Protein AF-A0A8S2YF82-F1 (afdb_monomer_lite)

Foldseek 3Di:
DDDDDDDDDDDPDAQQPLPPVLLVLLVVLVVVCVVVVHDDDLQRSLVVSQVVSCVLVFPDGRPNSNCNRPDDPQFDWDFDVPPTDTDTHHDDPPDDDDDDGPPDGDDRSVDCVRVVVVVVVVVD

InterPro domains:
  IPR006203 GHMP kinase, ATP-binding, conserved site [PS00627] (12-23)
  IPR006204 GHMP kinase N-terminal domain [PF00288] (3-70)
  IPR014721 Small ribosomal subunit protein uS5 domain 2-type fold, subgroup [G3DSA:3.30.230.10] (1-104)
  IPR020568 Ribosomal protein uS5 domain 2-type superfamily [SSF54211] (2-93)

pLDDT: mean 94.72, std 4.45, range [74.88, 98.5]

Organism: NCBI:txid1234261

Radius of gyration: 16.17 Å; chains: 1; bounding box: 40×33×41 Å

Secondary structure (DSSP, 8-state):
-----------SPTTSSS-HHHHHHHHHHHHHHHHTT----HHHHHHHHHHHHGGGT----SHHHHHHHH--TT-EEEEETTTTEEEEEPPPTT--------S----TTT-SHHHHHHHHHHH-

Sequence (124 aa):
IGGINVLIDGTIPKSAGLSSSSALVVCAALTTAVANNITIGKNYLAELCAESEKYIGTQGGGMDQAASCLARTGSAMMISFNPLKAVQVTLPVGCAFVVTHSLTELNKAATAHFNTRVAECRLG

Structure (mmCIF, N/CA/C/O backbone):
data_AF-A0A8S2YF82-F1
#
_entry.id   AF-A0A8S2YF82-F1
#
loop_
_atom_site.group_PDB
_atom_site.id
_atom_site.type_symbol
_atom_site.label_atom_id
_atom_site.label_alt_id
_atom_site.label_comp_id
_atom_site.label_asym_id
_atom_site.label_entity_id
_atom_site.label_seq_id
_atom_site.pdbx_PDB_ins_code
_atom_site.Cartn_x
_atom_site.Cartn_y
_atom_site.Cartn_z
_atom_site.occupancy
_atom_site.B_iso_or_equiv
_atom_site.auth_seq_id
_atom_site.auth_comp_id
_atom_site.auth_asym_id
_atom_site.auth_atom_id
_atom_site.pdbx_PDB_model_num
ATOM 1 N N . ILE A 1 1 ? 7.867 2.641 23.168 1.00 82.06 1 ILE A N 1
ATOM 2 C CA . ILE A 1 1 ? 7.533 1.519 22.260 1.00 82.06 1 ILE A CA 1
ATOM 3 C C . ILE A 1 1 ? 8.223 0.283 22.817 1.00 82.06 1 ILE A C 1
ATOM 5 O O . ILE A 1 1 ? 9.413 0.369 23.097 1.00 82.06 1 ILE A O 1
ATOM 9 N N . GLY A 1 2 ? 7.482 -0.796 23.068 1.00 91.81 2 GLY A N 1
ATOM 10 C CA . GLY A 1 2 ? 8.027 -2.086 23.504 1.00 91.81 2 GLY A CA 1
ATOM 11 C C . GLY A 1 2 ? 8.345 -3.001 22.319 1.00 91.81 2 GLY A C 1
ATOM 12 O O . GLY A 1 2 ? 7.800 -2.819 21.230 1.00 91.81 2 GLY A O 1
ATOM 13 N N . GLY A 1 3 ? 9.233 -3.977 22.527 1.00 95.00 3 GLY A N 1
ATOM 14 C CA . GLY A 1 3 ? 9.506 -5.022 21.537 1.00 95.00 3 GLY A CA 1
ATOM 15 C C . GLY A 1 3 ? 8.312 -5.964 21.354 1.00 95.00 3 GLY A C 1
ATOM 16 O O . GLY A 1 3 ? 7.532 -6.167 22.284 1.00 95.00 3 GLY A O 1
ATOM 17 N N . ILE A 1 4 ? 8.178 -6.539 20.157 1.00 96.69 4 ILE A N 1
ATOM 18 C CA . ILE A 1 4 ? 7.098 -7.467 19.798 1.00 96.69 4 ILE A CA 1
ATOM 19 C C . ILE A 1 4 ? 7.657 -8.673 19.040 1.00 96.69 4 ILE A C 1
ATOM 21 O O . ILE A 1 4 ? 8.592 -8.532 18.255 1.00 96.69 4 ILE A O 1
ATOM 25 N N . ASN A 1 5 ? 7.050 -9.842 19.246 1.00 97.06 5 ASN A N 1
ATOM 26 C CA . ASN A 1 5 ? 7.285 -11.026 18.423 1.00 97.06 5 ASN A CA 1
ATOM 27 C C . ASN A 1 5 ? 6.157 -11.129 17.397 1.00 97.06 5 ASN A C 1
ATOM 29 O O . ASN A 1 5 ? 4.985 -11.107 17.774 1.00 97.06 5 ASN A O 1
ATOM 33 N N . VAL A 1 6 ? 6.504 -11.231 16.115 1.00 96.62 6 VAL A N 1
ATOM 34 C CA . VAL A 1 6 ? 5.530 -11.230 15.017 1.00 96.62 6 VAL A CA 1
ATOM 35 C C . VAL A 1 6 ? 5.801 -12.416 14.101 1.00 96.62 6 VAL A C 1
ATOM 37 O O . VAL A 1 6 ? 6.927 -12.612 13.650 1.00 96.62 6 VAL A O 1
ATOM 40 N N . LEU A 1 7 ? 4.752 -13.184 13.813 1.00 97.56 7 LEU A N 1
ATOM 41 C CA . LEU A 1 7 ? 4.723 -14.152 12.722 1.00 97.56 7 LEU A CA 1
ATOM 42 C C . LEU A 1 7 ? 4.004 -13.501 11.538 1.00 97.56 7 LEU A C 1
ATOM 44 O O . LEU A 1 7 ? 2.916 -12.956 11.710 1.00 97.56 7 LEU A O 1
ATOM 48 N N . ILE A 1 8 ? 4.614 -13.545 10.355 1.00 96.50 8 ILE A N 1
ATOM 49 C CA . ILE A 1 8 ? 4.082 -12.915 9.144 1.00 96.50 8 ILE A CA 1
ATOM 50 C C . ILE A 1 8 ? 3.750 -14.009 8.137 1.00 96.50 8 ILE A C 1
ATOM 52 O O . ILE A 1 8 ? 4.608 -14.825 7.809 1.00 96.50 8 ILE A O 1
ATOM 56 N N . ASP A 1 9 ? 2.527 -13.971 7.621 1.00 97.12 9 ASP A N 1
ATOM 57 C CA . ASP A 1 9 ? 2.074 -14.788 6.501 1.00 97.12 9 ASP A CA 1
ATOM 58 C C . ASP A 1 9 ? 1.333 -13.902 5.492 1.00 97.12 9 ASP A C 1
ATOM 60 O O . ASP A 1 9 ? 0.680 -12.925 5.870 1.00 97.12 9 ASP A O 1
ATOM 64 N N . GLY A 1 10 ? 1.473 -14.195 4.201 1.00 95.56 10 GLY A N 1
ATOM 65 C CA . GLY A 1 10 ? 0.917 -13.358 3.144 1.00 95.56 10 GLY A CA 1
ATOM 66 C C . GLY A 1 10 ? 0.719 -14.122 1.845 1.00 95.56 10 GLY A C 1
ATOM 67 O O . GLY A 1 10 ? 1.621 -14.799 1.361 1.00 95.56 10 GLY A O 1
ATOM 68 N N . THR A 1 11 ? -0.464 -13.962 1.256 1.00 96.19 11 THR A N 1
ATOM 69 C CA . THR A 1 11 ? -0.895 -14.684 0.050 1.00 96.19 11 THR A CA 1
ATOM 70 C C . THR A 1 11 ? -0.813 -13.849 -1.229 1.00 96.19 11 THR A C 1
ATOM 72 O O . THR A 1 11 ? -1.051 -14.370 -2.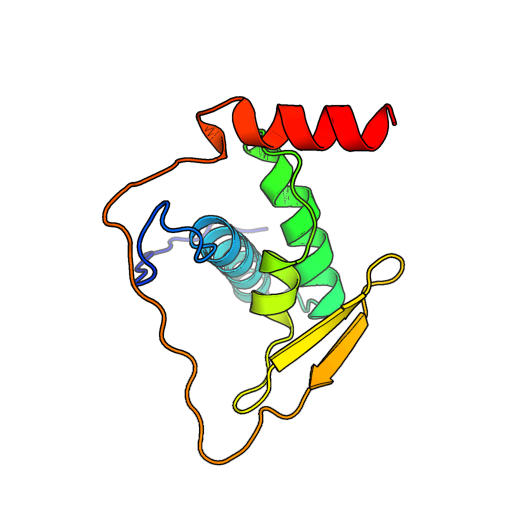316 1.00 96.19 11 THR A O 1
ATOM 75 N N . ILE A 1 12 ? -0.468 -12.559 -1.127 1.00 95.44 12 ILE A N 1
ATOM 76 C CA . ILE A 1 12 ? -0.302 -11.682 -2.293 1.00 95.44 12 ILE A CA 1
ATOM 77 C C . ILE A 1 12 ? 0.958 -12.120 -3.061 1.00 95.44 12 ILE A C 1
ATOM 79 O O . ILE A 1 12 ? 2.045 -12.114 -2.471 1.00 95.44 12 ILE A O 1
ATOM 83 N N . PRO A 1 13 ? 0.856 -12.453 -4.364 1.00 90.69 13 PRO A N 1
ATOM 84 C CA . PRO A 1 13 ? 2.012 -12.811 -5.177 1.00 90.69 13 PRO A CA 1
ATOM 85 C C . PRO A 1 13 ? 3.090 -11.723 -5.133 1.00 90.69 13 PRO A C 1
ATOM 87 O O . PRO A 1 13 ? 2.824 -10.537 -5.361 1.00 90.69 13 PRO A O 1
ATOM 90 N N . LYS A 1 14 ? 4.318 -12.131 -4.811 1.00 86.62 14 LYS A N 1
ATOM 91 C CA . LYS A 1 14 ? 5.453 -11.217 -4.658 1.00 86.62 14 LYS A CA 1
ATOM 92 C C . LYS A 1 14 ? 5.849 -10.653 -6.017 1.00 86.62 14 LYS A C 1
ATOM 94 O O . LYS A 1 14 ? 5.814 -11.358 -7.016 1.00 86.62 14 LYS A O 1
ATOM 99 N N . SER A 1 15 ? 6.234 -9.376 -6.049 1.00 84.81 15 SER A N 1
ATOM 100 C CA . SER A 1 15 ? 6.773 -8.727 -7.258 1.00 84.81 15 SER A CA 1
ATOM 101 C C . SER A 1 15 ? 5.847 -8.781 -8.489 1.00 84.81 15 SER A C 1
ATOM 103 O O . SER A 1 15 ? 6.310 -8.628 -9.617 1.00 84.81 15 SER A O 1
ATOM 105 N N . ALA A 1 16 ? 4.538 -8.942 -8.263 1.00 89.69 16 ALA A N 1
ATOM 106 C CA . ALA A 1 16 ? 3.516 -9.148 -9.292 1.00 89.69 16 ALA A CA 1
ATOM 107 C C . ALA A 1 16 ? 2.707 -7.888 -9.652 1.00 89.69 16 ALA A C 1
ATOM 109 O O . ALA A 1 16 ? 1.681 -7.965 -10.321 1.00 89.69 16 ALA A O 1
ATOM 110 N N . GLY A 1 17 ? 3.099 -6.721 -9.132 1.00 89.50 17 GLY A N 1
ATOM 111 C CA . GLY A 1 17 ? 2.336 -5.480 -9.315 1.00 89.50 17 GLY A CA 1
ATOM 112 C C . GLY A 1 17 ? 1.072 -5.355 -8.451 1.00 89.50 17 GLY A C 1
ATOM 113 O O . GLY A 1 17 ? 0.337 -4.394 -8.622 1.00 89.50 17 GLY A O 1
ATOM 114 N N . LEU A 1 18 ? 0.850 -6.269 -7.497 1.00 93.69 18 LEU A N 1
ATOM 115 C CA . LEU A 1 18 ? -0.290 -6.264 -6.560 1.00 93.69 18 LEU A CA 1
ATOM 116 C C . LEU A 1 18 ? 0.058 -5.704 -5.170 1.00 93.69 18 LEU A C 1
ATOM 118 O O . LEU A 1 18 ? -0.625 -5.980 -4.188 1.00 93.69 18 LEU A O 1
ATOM 122 N N . SER A 1 19 ? 1.151 -4.942 -5.084 1.00 94.25 19 SER A N 1
ATOM 123 C CA . SER A 1 19 ? 1.506 -4.156 -3.894 1.00 94.25 19 SER A CA 1
ATOM 124 C C . SER A 1 19 ? 1.706 -4.965 -2.605 1.00 94.25 19 SER A C 1
ATOM 126 O O . SER A 1 19 ? 1.409 -4.498 -1.506 1.00 94.25 19 SER A O 1
ATOM 128 N N . SER A 1 20 ? 2.283 -6.169 -2.717 1.00 94.31 20 SER A N 1
ATOM 129 C CA . SER A 1 20 ? 2.644 -6.997 -1.556 1.00 94.31 20 SER A CA 1
ATOM 130 C C . SER A 1 20 ? 3.601 -6.285 -0.584 1.00 94.31 20 SER A C 1
ATOM 132 O O . SER A 1 20 ? 3.548 -6.542 0.616 1.00 94.31 20 SER A O 1
ATOM 134 N N . SER A 1 21 ? 4.467 -5.388 -1.080 1.00 94.38 21 SER A N 1
ATOM 135 C CA . SER A 1 21 ? 5.370 -4.578 -0.247 1.00 94.38 21 SER A CA 1
ATOM 136 C C . SER A 1 21 ? 4.597 -3.586 0.618 1.00 94.38 21 SER A C 1
ATOM 138 O O . SER A 1 21 ? 4.748 -3.588 1.836 1.00 94.38 21 SER A O 1
ATOM 140 N N . SER A 1 22 ? 3.701 -2.809 0.013 1.00 97.44 22 SER A N 1
ATOM 141 C CA . SER A 1 22 ? 2.887 -1.823 0.720 1.00 97.44 22 SER A CA 1
ATOM 142 C C . SER A 1 22 ? 1.931 -2.474 1.714 1.00 97.44 22 SER A C 1
ATOM 144 O O . SER A 1 22 ? 1.757 -1.956 2.815 1.00 97.44 22 SER A O 1
ATOM 146 N N . ALA A 1 23 ? 1.370 -3.642 1.377 1.00 97.75 23 ALA A N 1
ATOM 147 C CA . ALA A 1 23 ? 0.562 -4.429 2.307 1.00 97.75 23 ALA A CA 1
ATOM 148 C C . ALA A 1 23 ? 1.365 -4.827 3.559 1.00 97.75 23 ALA A C 1
ATOM 150 O O . ALA A 1 23 ? 0.872 -4.687 4.679 1.00 97.75 23 ALA A O 1
ATOM 151 N N . LEU A 1 24 ? 2.621 -5.259 3.385 1.00 97.31 24 LEU A N 1
ATOM 152 C CA . LEU A 1 24 ? 3.518 -5.574 4.496 1.00 97.31 24 LEU A CA 1
ATOM 153 C C . LEU A 1 24 ? 3.854 -4.329 5.332 1.00 97.31 24 LEU A C 1
ATOM 155 O O . LEU A 1 24 ? 3.806 -4.404 6.557 1.00 97.31 24 LEU A O 1
ATOM 159 N N . VAL A 1 25 ? 4.149 -3.188 4.700 1.00 98.12 25 VAL A N 1
ATOM 160 C CA . VAL A 1 25 ? 4.444 -1.924 5.405 1.00 98.12 25 VAL A CA 1
ATOM 161 C C . VAL A 1 25 ? 3.251 -1.475 6.251 1.00 98.12 25 VAL A C 1
ATOM 163 O O . VAL A 1 25 ? 3.410 -1.191 7.439 1.00 98.12 25 VAL A O 1
ATOM 166 N N . VAL A 1 26 ? 2.048 -1.464 5.671 1.00 98.38 26 VAL A N 1
ATOM 167 C CA . VAL A 1 26 ? 0.812 -1.087 6.375 1.00 98.38 26 VAL A CA 1
ATOM 168 C C . VAL A 1 26 ? 0.512 -2.059 7.515 1.00 98.38 26 VAL A C 1
ATOM 170 O O . VAL A 1 26 ? 0.190 -1.623 8.622 1.00 98.38 26 VAL A O 1
ATOM 173 N N . CYS A 1 27 ? 0.658 -3.365 7.279 1.00 98.00 27 CYS A N 1
ATOM 174 C CA . CYS A 1 27 ? 0.471 -4.388 8.305 1.00 98.00 27 CYS A CA 1
ATOM 175 C C . CYS A 1 27 ? 1.462 -4.214 9.464 1.00 98.00 27 CYS A C 1
ATOM 177 O O . CYS A 1 27 ? 1.050 -4.240 10.624 1.00 98.00 27 CYS A O 1
ATOM 179 N N . ALA A 1 28 ? 2.742 -3.973 9.170 1.00 97.69 28 ALA A N 1
ATOM 180 C CA . ALA A 1 28 ? 3.770 -3.740 10.178 1.00 97.69 28 ALA A CA 1
ATOM 181 C C . ALA A 1 28 ? 3.458 -2.493 11.017 1.00 97.69 28 ALA A C 1
ATOM 183 O O . ALA A 1 28 ? 3.414 -2.579 12.243 1.00 97.69 28 ALA A O 1
ATOM 184 N N . ALA A 1 29 ? 3.154 -1.361 10.374 1.00 97.81 29 ALA A N 1
ATOM 185 C CA . ALA A 1 29 ? 2.825 -0.115 11.064 1.00 97.81 29 ALA A CA 1
ATOM 186 C C . ALA A 1 29 ? 1.576 -0.249 11.950 1.00 97.81 29 ALA A C 1
ATOM 188 O O . ALA A 1 29 ? 1.588 0.167 13.112 1.00 97.81 29 ALA A O 1
ATOM 189 N N . LEU A 1 30 ? 0.512 -0.876 11.434 1.00 98.00 30 LEU A N 1
ATOM 190 C CA . LEU A 1 30 ? -0.712 -1.116 12.197 1.00 98.00 30 LEU A CA 1
ATOM 191 C C . LEU A 1 30 ? -0.465 -2.068 13.374 1.00 98.00 30 LEU A C 1
ATOM 193 O O . LEU A 1 30 ? -0.921 -1.794 14.481 1.00 98.00 30 LEU A O 1
ATOM 197 N N . THR A 1 31 ? 0.293 -3.145 13.163 1.00 97.62 31 THR A N 1
ATOM 198 C CA . THR A 1 31 ? 0.652 -4.106 14.219 1.00 97.62 31 THR A CA 1
ATOM 199 C C . THR A 1 31 ? 1.453 -3.427 15.325 1.00 97.62 31 THR A C 1
ATOM 201 O O . THR A 1 31 ? 1.140 -3.597 16.503 1.00 97.62 31 THR A O 1
ATOM 204 N N . THR A 1 32 ? 2.443 -2.604 14.970 1.00 97.06 32 THR A N 1
ATOM 205 C CA . THR A 1 32 ? 3.215 -1.820 15.941 1.00 97.06 32 THR A CA 1
ATOM 206 C C . THR A 1 32 ? 2.323 -0.859 16.722 1.00 97.06 32 THR A C 1
ATOM 208 O O . THR A 1 32 ? 2.460 -0.780 17.943 1.00 97.06 32 THR A O 1
ATOM 211 N N . ALA A 1 33 ? 1.400 -0.158 16.057 1.00 97.12 33 ALA A N 1
ATOM 212 C CA . ALA A 1 33 ? 0.471 0.751 16.724 1.00 97.12 33 ALA A CA 1
ATOM 213 C C . ALA A 1 33 ? -0.433 0.004 17.717 1.00 97.12 33 ALA A C 1
ATOM 215 O O . ALA A 1 33 ? -0.493 0.377 18.889 1.00 97.12 33 ALA A O 1
ATOM 216 N N . VAL A 1 34 ? -1.060 -1.093 17.284 1.00 96.81 34 VAL A N 1
ATOM 217 C CA . VAL A 1 34 ? -1.953 -1.915 18.117 1.00 96.81 34 VAL A CA 1
ATOM 218 C C . VAL A 1 34 ? -1.211 -2.505 19.314 1.00 96.81 34 VAL A C 1
ATOM 220 O O . VAL A 1 34 ? -1.665 -2.353 20.445 1.00 96.81 34 VAL A O 1
ATOM 223 N N . ALA A 1 35 ? -0.037 -3.104 19.104 1.00 97.25 35 ALA A N 1
ATOM 224 C CA . ALA A 1 35 ? 0.742 -3.710 20.184 1.00 97.25 35 ALA A CA 1
ATOM 225 C C . ALA A 1 35 ? 1.246 -2.694 21.226 1.00 97.25 35 ALA A C 1
ATOM 227 O O . ALA A 1 35 ? 1.574 -3.068 22.349 1.00 97.25 35 ALA A O 1
ATOM 228 N N . ASN A 1 36 ? 1.299 -1.409 20.865 1.00 96.81 36 ASN A N 1
ATOM 229 C CA . AS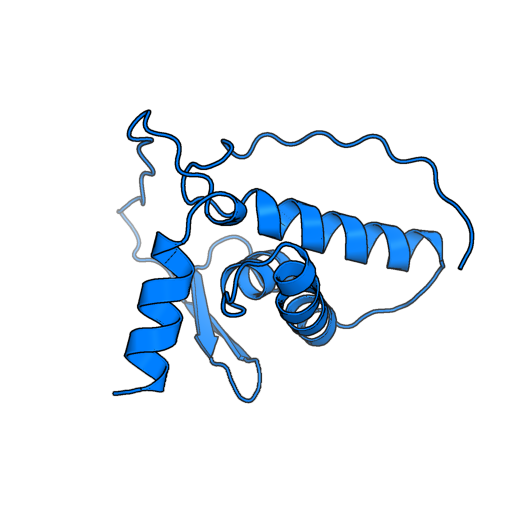N A 1 36 ? 1.691 -0.318 21.755 1.00 96.81 36 ASN A CA 1
ATOM 230 C C . ASN A 1 36 ? 0.501 0.542 22.221 1.00 96.81 36 ASN A C 1
ATOM 232 O O . ASN A 1 36 ? 0.726 1.604 22.797 1.00 96.81 36 ASN A O 1
ATOM 236 N N . ASN A 1 37 ? -0.745 0.101 22.002 1.00 96.56 37 ASN A N 1
ATOM 237 C CA . ASN A 1 37 ? -1.974 0.824 22.363 1.00 96.56 37 ASN A CA 1
ATOM 238 C C . ASN A 1 37 ? -2.064 2.247 21.772 1.00 96.56 37 ASN A C 1
ATOM 240 O O . ASN A 1 37 ? -2.608 3.163 22.388 1.00 96.56 37 ASN A O 1
ATOM 244 N N . ILE A 1 38 ? -1.527 2.446 20.568 1.00 97.38 38 ILE A N 1
ATOM 245 C CA . ILE A 1 38 ? -1.563 3.724 19.854 1.00 97.38 38 ILE A CA 1
ATOM 246 C C . ILE A 1 38 ? -2.787 3.742 18.940 1.00 97.38 38 ILE A C 1
ATOM 248 O O . ILE A 1 38 ? -2.924 2.913 18.041 1.00 97.38 38 ILE A O 1
ATOM 252 N N . THR A 1 39 ? -3.664 4.728 19.134 1.00 96.62 39 THR A N 1
ATOM 253 C CA . THR A 1 39 ? -4.776 4.977 18.208 1.00 96.62 39 THR A CA 1
ATOM 254 C C . THR A 1 39 ? -4.274 5.785 17.019 1.00 96.62 39 THR A C 1
ATOM 256 O O . THR A 1 39 ? -3.743 6.880 17.192 1.00 96.62 39 THR A O 1
ATOM 259 N N . ILE A 1 40 ? -4.461 5.258 15.809 1.00 96.69 40 ILE A N 1
ATOM 260 C CA . ILE A 1 40 ? -4.017 5.897 14.570 1.00 96.69 40 ILE A CA 1
ATOM 261 C C . ILE A 1 40 ? -5.176 6.025 13.577 1.00 96.69 40 ILE A C 1
ATOM 263 O O . ILE A 1 40 ? -5.914 5.074 13.322 1.00 96.69 40 ILE A O 1
ATOM 267 N N . GLY A 1 41 ? -5.359 7.223 13.019 1.00 97.69 41 GLY A N 1
ATOM 268 C CA . GLY A 1 41 ? -6.364 7.464 11.984 1.00 97.69 41 GLY A CA 1
ATOM 269 C C . GLY A 1 41 ? -5.961 6.820 10.657 1.00 97.69 41 GLY A C 1
ATOM 270 O O . GLY A 1 41 ? -4.792 6.859 10.285 1.00 97.69 41 GLY A O 1
ATOM 271 N N . LYS A 1 42 ? -6.922 6.268 9.905 1.00 97.62 42 LYS A N 1
ATOM 272 C CA . LYS A 1 42 ? -6.640 5.538 8.653 1.00 97.62 42 LYS A CA 1
ATOM 273 C C . LYS A 1 42 ? -5.928 6.382 7.588 1.00 97.62 42 LYS A C 1
ATOM 275 O O . LYS A 1 42 ? -5.021 5.877 6.936 1.00 97.62 42 LYS A O 1
ATOM 280 N N . ASN A 1 43 ? -6.314 7.653 7.428 1.00 97.25 43 ASN A N 1
ATOM 281 C CA . ASN A 1 43 ? -5.650 8.559 6.482 1.00 97.25 43 ASN A CA 1
ATOM 282 C C . ASN A 1 43 ? -4.192 8.791 6.883 1.00 97.25 43 ASN A C 1
ATOM 284 O O . ASN A 1 43 ? -3.298 8.624 6.063 1.00 97.25 43 ASN A O 1
ATOM 288 N N . TYR A 1 44 ? -3.961 9.091 8.162 1.00 97.88 44 TYR A N 1
ATOM 289 C CA . TYR A 1 44 ? -2.612 9.302 8.672 1.00 97.88 44 TYR A CA 1
ATOM 290 C C . TYR A 1 44 ? -1.763 8.027 8.587 1.00 97.88 44 TYR A C 1
ATOM 292 O O . TYR A 1 44 ? -0.601 8.097 8.212 1.00 97.88 44 TYR A O 1
ATOM 300 N N . LEU A 1 45 ? -2.337 6.847 8.854 1.00 98.44 45 LEU A N 1
ATOM 301 C CA . LEU A 1 45 ? -1.650 5.567 8.663 1.00 98.44 45 LEU A CA 1
ATOM 302 C C . LEU A 1 45 ? -1.223 5.370 7.200 1.00 98.44 45 LEU A C 1
ATOM 304 O O . LEU A 1 45 ? -0.094 4.957 6.953 1.00 98.44 45 LEU A O 1
ATOM 308 N N . ALA A 1 46 ? -2.094 5.682 6.235 1.00 98.31 46 ALA A N 1
ATOM 309 C CA . ALA A 1 46 ? -1.763 5.596 4.813 1.00 98.31 46 ALA A CA 1
ATOM 310 C C . ALA A 1 46 ? -0.624 6.550 4.420 1.00 98.31 46 ALA A C 1
ATOM 312 O O . ALA A 1 46 ? 0.318 6.125 3.756 1.00 98.31 46 ALA A O 1
ATOM 313 N N . GLU A 1 47 ? -0.683 7.811 4.856 1.00 98.06 47 GLU A N 1
ATOM 314 C CA . GLU A 1 47 ? 0.361 8.812 4.594 1.00 98.06 47 GLU A CA 1
ATOM 315 C C . GLU A 1 47 ? 1.693 8.422 5.251 1.00 98.06 47 GLU A C 1
ATOM 317 O O . GLU A 1 47 ? 2.734 8.435 4.595 1.00 98.06 47 GLU A O 1
ATOM 322 N N . LEU A 1 48 ? 1.654 7.984 6.514 1.00 97.94 48 LEU A N 1
ATOM 323 C CA . LEU A 1 48 ? 2.819 7.498 7.253 1.00 97.94 48 LEU A CA 1
ATOM 324 C C . LEU A 1 48 ? 3.481 6.316 6.542 1.00 97.94 48 LEU A C 1
ATOM 326 O O . LEU A 1 48 ? 4.702 6.286 6.403 1.00 97.94 48 LEU A O 1
ATOM 330 N N . CYS A 1 49 ? 2.692 5.342 6.087 1.00 98.31 49 CYS A N 1
ATOM 331 C CA . CYS A 1 49 ? 3.214 4.177 5.379 1.00 98.31 49 CYS A CA 1
ATOM 332 C C . CYS A 1 49 ? 3.775 4.551 4.005 1.00 98.31 49 CYS A C 1
ATOM 334 O O . CYS A 1 49 ? 4.814 4.020 3.623 1.00 98.31 49 CYS A O 1
ATOM 336 N N . ALA A 1 50 ? 3.132 5.474 3.283 1.00 97.75 50 ALA A N 1
ATOM 337 C CA . ALA A 1 50 ? 3.621 5.950 1.991 1.00 97.75 50 ALA A CA 1
ATOM 338 C C . ALA A 1 50 ? 4.979 6.651 2.112 1.00 97.75 50 ALA A C 1
ATOM 340 O O . ALA A 1 50 ? 5.844 6.474 1.256 1.00 97.75 50 ALA A O 1
ATOM 341 N N . GLU A 1 51 ? 5.190 7.414 3.186 1.00 97.38 51 GLU A N 1
ATOM 342 C CA . GLU A 1 51 ? 6.494 8.013 3.464 1.00 97.38 51 GLU A CA 1
ATOM 343 C C . GLU A 1 51 ? 7.508 6.962 3.929 1.00 97.38 51 GLU A C 1
ATOM 345 O O . GLU A 1 51 ? 8.627 6.914 3.425 1.00 97.38 51 GLU A O 1
ATOM 350 N N . SER A 1 52 ? 7.101 6.064 4.830 1.00 97.06 52 SER A N 1
ATOM 351 C CA . SER A 1 52 ? 7.987 5.041 5.399 1.00 97.06 52 SER A CA 1
ATOM 352 C C . SER A 1 52 ? 8.470 4.025 4.364 1.00 97.06 52 SER A C 1
ATOM 354 O O . SER A 1 52 ? 9.609 3.571 4.427 1.00 97.06 52 SER A O 1
ATOM 356 N N . GLU A 1 53 ? 7.644 3.662 3.381 1.00 96.69 53 GLU A N 1
ATOM 357 C CA . GLU A 1 53 ? 8.048 2.713 2.339 1.00 96.69 53 GLU A CA 1
ATOM 358 C C . GLU A 1 53 ? 9.203 3.259 1.487 1.00 96.69 53 GLU A C 1
ATOM 360 O O . GLU A 1 53 ? 10.012 2.483 0.985 1.00 96.69 53 GLU A O 1
ATOM 365 N N . LYS A 1 54 ? 9.384 4.584 1.406 1.00 95.12 54 LYS A N 1
ATOM 366 C CA . LYS A 1 54 ? 10.526 5.184 0.698 1.00 95.12 54 LYS A CA 1
ATOM 367 C C . LYS A 1 54 ? 11.874 4.844 1.328 1.00 95.12 54 LYS A C 1
ATOM 369 O O . LYS A 1 54 ? 12.884 4.899 0.625 1.00 95.12 54 LYS A O 1
ATOM 374 N N . TYR A 1 55 ? 11.912 4.430 2.598 1.00 95.19 55 TYR A N 1
ATOM 375 C CA . TYR A 1 55 ? 13.147 3.993 3.257 1.00 95.19 55 TYR A CA 1
ATOM 376 C C . TYR A 1 55 ? 13.775 2.750 2.610 1.00 95.19 55 TYR A C 1
ATOM 378 O O . TYR A 1 55 ? 14.973 2.537 2.774 1.00 95.19 55 TYR A O 1
ATOM 386 N N . ILE A 1 56 ? 13.023 1.966 1.823 1.00 92.69 56 ILE A N 1
ATOM 387 C CA . ILE A 1 56 ? 13.584 0.848 1.043 1.00 92.69 56 ILE A CA 1
ATOM 388 C C . ILE A 1 56 ? 14.262 1.302 -0.266 1.00 92.69 56 ILE A C 1
ATOM 390 O O . ILE A 1 56 ? 14.820 0.484 -0.991 1.00 92.69 56 ILE A O 1
ATOM 394 N N . GLY A 1 57 ? 14.209 2.600 -0.591 1.00 90.06 57 GLY A N 1
ATOM 395 C CA . GLY A 1 57 ? 14.847 3.203 -1.766 1.00 90.06 57 GLY A CA 1
ATOM 396 C C . GLY A 1 57 ? 13.902 3.508 -2.934 1.00 90.06 57 GLY A C 1
ATOM 397 O O . GLY A 1 57 ? 14.296 4.201 -3.874 1.00 90.06 57 GLY A O 1
ATOM 398 N N . THR A 1 58 ? 12.645 3.060 -2.895 1.00 91.56 58 THR A N 1
ATOM 399 C CA . THR A 1 58 ? 11.648 3.376 -3.933 1.00 91.56 58 THR A CA 1
ATOM 400 C C . THR A 1 58 ? 11.020 4.749 -3.714 1.00 91.56 58 THR A C 1
ATOM 402 O O . THR A 1 58 ? 10.474 5.018 -2.651 1.00 91.56 58 THR A O 1
ATOM 405 N N . GLN A 1 59 ? 10.998 5.604 -4.733 1.00 92.56 59 GLN A N 1
ATOM 406 C CA . GLN A 1 59 ? 10.404 6.948 -4.671 1.00 92.56 59 GLN A CA 1
ATOM 407 C C . GLN A 1 59 ? 8.920 6.945 -5.076 1.00 92.56 59 GLN A C 1
ATOM 409 O O . GLN A 1 59 ? 8.482 7.752 -5.895 1.00 92.56 59 GLN A O 1
ATOM 414 N N . GLY A 1 60 ? 8.163 5.981 -4.546 1.00 91.75 60 GLY A N 1
ATOM 415 C CA . GLY A 1 60 ? 6.750 5.764 -4.866 1.00 91.75 60 GLY A CA 1
ATOM 416 C C . GLY A 1 60 ? 5.810 6.864 -4.371 1.00 91.75 60 GLY A C 1
ATOM 417 O O . GLY A 1 60 ? 6.175 7.709 -3.553 1.00 91.75 60 GLY A O 1
ATOM 418 N N . GLY A 1 61 ? 4.581 6.836 -4.896 1.00 95.75 61 GLY A N 1
ATOM 419 C CA . GLY A 1 61 ? 3.455 7.618 -4.379 1.00 95.75 61 GLY A CA 1
ATOM 420 C C . GLY A 1 61 ? 2.740 6.915 -3.217 1.00 95.75 61 GLY A C 1
ATOM 421 O O . GLY A 1 61 ? 3.268 5.969 -2.641 1.00 95.75 61 GLY A O 1
ATOM 422 N N . GLY A 1 62 ? 1.520 7.367 -2.904 1.00 97.31 62 GLY A N 1
ATOM 423 C CA . GLY A 1 62 ? 0.727 6.869 -1.767 1.00 97.31 62 GLY A CA 1
ATOM 424 C C . GLY A 1 62 ? -0.476 5.982 -2.114 1.00 97.31 62 GLY A C 1
ATOM 425 O O . GLY A 1 62 ? -1.320 5.748 -1.252 1.00 97.31 62 GLY A O 1
ATOM 426 N N . MET A 1 63 ? -0.630 5.561 -3.376 1.00 98.06 63 MET A N 1
ATOM 427 C CA . MET A 1 63 ? -1.823 4.835 -3.847 1.00 98.06 63 MET A CA 1
ATOM 428 C C . MET A 1 63 ? -2.005 3.499 -3.128 1.00 98.06 63 MET A C 1
ATOM 430 O O . MET A 1 63 ? -3.089 3.219 -2.626 1.00 98.06 63 MET A O 1
ATOM 434 N N . ASP A 1 64 ? -0.947 2.699 -3.063 1.00 98.00 64 ASP A N 1
ATOM 435 C CA . ASP A 1 64 ? -0.990 1.321 -2.581 1.00 98.00 64 ASP A CA 1
ATOM 436 C C . ASP A 1 64 ? -1.333 1.267 -1.082 1.00 98.00 64 ASP A C 1
ATOM 438 O O . ASP A 1 64 ? -2.182 0.490 -0.639 1.00 98.00 64 ASP A O 1
ATOM 442 N N . GLN A 1 65 ? -0.732 2.162 -0.298 1.00 98.50 65 GLN A N 1
ATOM 443 C CA . GLN A 1 65 ? -0.953 2.289 1.141 1.00 98.50 65 GLN A CA 1
ATOM 444 C C . GLN A 1 65 ? -2.338 2.879 1.430 1.00 98.50 65 GLN A C 1
ATOM 446 O O . GLN A 1 65 ? -3.049 2.392 2.311 1.00 98.50 65 GLN A O 1
ATOM 451 N N . ALA A 1 66 ? -2.770 3.883 0.657 1.00 98.44 66 ALA A N 1
ATOM 452 C CA . ALA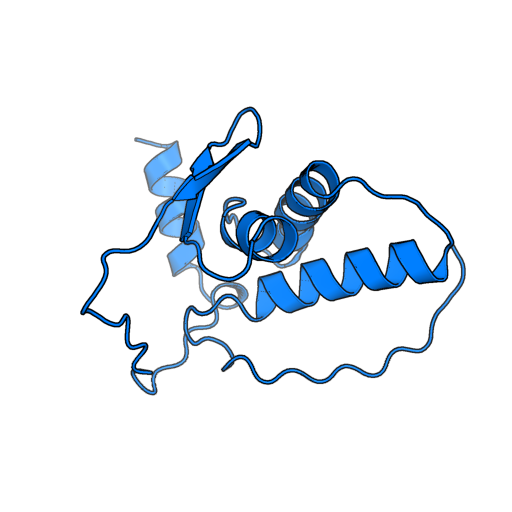 A 1 66 ? -4.122 4.426 0.756 1.00 98.44 66 ALA A CA 1
ATOM 453 C C . ALA A 1 66 ? -5.180 3.369 0.425 1.00 98.44 66 ALA A C 1
ATOM 455 O O . ALA A 1 66 ? -6.150 3.235 1.172 1.00 98.44 66 ALA A O 1
ATOM 456 N N . ALA A 1 67 ? -4.973 2.572 -0.624 1.00 98.00 67 ALA A N 1
ATOM 457 C CA . ALA A 1 67 ? -5.867 1.477 -0.970 1.00 98.00 67 ALA A CA 1
ATOM 458 C C . ALA A 1 67 ? -5.941 0.439 0.159 1.00 98.00 67 ALA A C 1
ATOM 460 O O . ALA A 1 67 ? -7.038 0.071 0.579 1.00 98.00 67 ALA A O 1
ATOM 461 N N . SER A 1 68 ? -4.797 0.040 0.722 1.00 98.00 68 SER A N 1
ATOM 462 C CA . SER A 1 68 ? -4.747 -0.918 1.834 1.00 98.00 68 SER A CA 1
ATOM 463 C C . SER A 1 68 ? -5.458 -0.417 3.100 1.00 98.00 68 SER A C 1
ATOM 465 O O . SER A 1 68 ? -6.041 -1.217 3.829 1.00 98.00 68 SER A O 1
ATOM 467 N N . CYS A 1 69 ? -5.425 0.888 3.381 1.00 98.12 69 CYS A N 1
ATOM 468 C CA . CYS A 1 69 ? -6.016 1.469 4.593 1.00 98.12 69 CYS A CA 1
ATOM 469 C C . CYS A 1 69 ? -7.492 1.876 4.437 1.00 98.12 69 CYS A C 1
ATOM 471 O O . CYS A 1 69 ? -8.253 1.830 5.411 1.00 98.12 69 CYS A O 1
ATOM 473 N N . LEU A 1 70 ? -7.894 2.340 3.248 1.00 98.00 70 LEU A N 1
ATOM 474 C CA . LEU A 1 70 ? -9.153 3.066 3.017 1.00 98.00 70 LEU A CA 1
ATOM 475 C C . LEU A 1 70 ? -10.174 2.302 2.162 1.00 98.00 70 LEU A C 1
ATOM 477 O O . LEU A 1 70 ? -11.295 2.796 1.987 1.00 98.00 70 LEU A O 1
ATOM 481 N N . ALA A 1 71 ? -9.826 1.110 1.666 1.00 97.19 71 ALA A N 1
ATOM 482 C CA . ALA A 1 71 ? -10.749 0.245 0.938 1.00 97.19 71 ALA A CA 1
ATOM 483 C C . ALA A 1 71 ? -12.041 -0.024 1.720 1.00 97.19 71 ALA A C 1
ATOM 485 O O . ALA A 1 71 ? -12.054 -0.147 2.950 1.00 97.19 71 ALA A O 1
ATOM 486 N N . ARG A 1 72 ? -13.136 -0.173 0.974 1.00 96.44 72 ARG A N 1
ATOM 487 C CA . ARG A 1 72 ? -14.397 -0.711 1.478 1.00 96.44 72 ARG A CA 1
ATOM 488 C C . ARG A 1 72 ? -14.832 -1.863 0.589 1.00 96.44 72 ARG A C 1
ATOM 490 O O . ARG A 1 72 ? -14.700 -1.806 -0.629 1.00 96.44 72 ARG A O 1
ATOM 497 N N . THR A 1 73 ? -15.343 -2.915 1.216 1.00 95.25 73 THR A N 1
ATOM 498 C CA . THR A 1 73 ? -15.856 -4.085 0.507 1.00 95.25 73 THR A CA 1
ATOM 499 C C . THR A 1 73 ? -16.960 -3.674 -0.465 1.00 95.25 73 THR A C 1
ATOM 501 O O . THR A 1 73 ? -17.883 -2.958 -0.084 1.00 95.25 73 THR A O 1
ATOM 504 N N . GLY A 1 74 ? -16.874 -4.155 -1.708 1.00 93.88 74 GLY A N 1
ATOM 505 C CA . GLY A 1 74 ? -17.892 -3.929 -2.738 1.00 93.88 74 GLY A CA 1
ATOM 506 C C . GLY A 1 74 ? -17.727 -2.648 -3.563 1.00 93.88 74 GLY A C 1
ATOM 507 O O . GLY A 1 74 ? -18.576 -2.378 -4.410 1.00 93.88 74 GLY A O 1
ATOM 508 N N . SER A 1 75 ? -16.658 -1.873 -3.370 1.00 95.44 75 SER A N 1
ATOM 509 C CA . SER A 1 75 ? -16.395 -0.663 -4.157 1.00 95.44 75 SER A CA 1
ATOM 510 C C . SER A 1 75 ? -14.929 -0.525 -4.556 1.00 95.44 75 SER A C 1
ATOM 512 O O . SER A 1 75 ? -14.022 -0.961 -3.849 1.00 95.44 75 SER A O 1
ATOM 514 N N . ALA A 1 76 ? -14.698 0.125 -5.696 1.00 97.44 76 ALA A N 1
ATOM 515 C CA . ALA A 1 76 ? -13.410 0.741 -5.983 1.00 97.44 76 ALA A CA 1
ATOM 516 C C . ALA A 1 76 ? -13.310 2.086 -5.250 1.00 97.44 76 ALA A C 1
ATOM 518 O O . ALA A 1 76 ? -14.234 2.513 -4.552 1.00 97.44 76 ALA A O 1
ATOM 519 N N . MET A 1 77 ? -12.191 2.782 -5.418 1.00 97.50 77 MET A N 1
ATOM 520 C CA . MET A 1 77 ? -12.006 4.106 -4.842 1.00 97.50 77 MET A CA 1
ATOM 521 C C . MET A 1 77 ? -11.231 5.021 -5.782 1.00 97.50 77 MET A C 1
ATOM 523 O O . MET A 1 77 ? -10.244 4.619 -6.392 1.00 97.50 77 MET A O 1
ATOM 527 N N . MET A 1 78 ? -11.674 6.270 -5.860 1.00 98.12 78 MET A N 1
ATOM 528 C CA . MET A 1 78 ? -10.914 7.369 -6.433 1.00 98.12 78 MET A CA 1
ATOM 529 C C . MET A 1 78 ? -10.093 8.004 -5.313 1.00 98.12 78 MET A C 1
ATOM 531 O O . MET A 1 78 ? -10.655 8.543 -4.355 1.00 98.12 78 MET A O 1
ATOM 535 N N . ILE A 1 79 ? -8.771 7.917 -5.435 1.00 98.19 79 ILE A N 1
ATOM 536 C CA . ILE A 1 79 ? -7.823 8.447 -4.455 1.00 98.19 79 ILE A CA 1
ATOM 537 C C . ILE A 1 79 ? -7.264 9.762 -4.990 1.00 98.19 79 ILE A C 1
ATOM 539 O O . ILE A 1 79 ? -6.748 9.824 -6.104 1.00 98.19 79 ILE A O 1
ATOM 543 N N . SER A 1 80 ? -7.369 10.816 -4.192 1.00 97.75 80 SER A N 1
ATOM 544 C CA . SER A 1 80 ? -6.758 12.116 -4.454 1.00 97.75 80 SER A CA 1
ATOM 545 C C . SER A 1 80 ? -5.700 12.398 -3.396 1.00 97.75 80 SER A C 1
ATOM 547 O O . SER A 1 80 ? -5.853 11.994 -2.244 1.00 97.75 80 SER A O 1
ATOM 549 N N . PHE A 1 81 ? -4.640 13.097 -3.791 1.00 96.88 81 PHE A N 1
ATOM 550 C CA . PHE A 1 81 ? -3.520 13.461 -2.926 1.00 96.88 81 PHE A CA 1
ATOM 551 C C . PHE A 1 81 ? -3.434 14.984 -2.789 1.00 96.88 81 PHE A C 1
ATOM 553 O O . PHE A 1 81 ? -3.886 15.707 -3.674 1.00 96.88 81 PHE A O 1
ATOM 560 N N . ASN A 1 82 ? -2.827 15.453 -1.696 1.00 92.88 82 ASN A N 1
ATOM 561 C CA . ASN A 1 82 ? -2.681 16.872 -1.357 1.00 92.88 82 ASN A CA 1
ATOM 562 C C . ASN A 1 82 ? -4.022 17.641 -1.213 1.00 92.88 82 ASN A C 1
ATOM 564 O O . ASN A 1 82 ? -4.294 18.559 -1.990 1.00 92.88 82 ASN A O 1
ATOM 568 N N . PRO A 1 83 ? -4.875 17.304 -0.220 1.00 94.88 83 PRO A N 1
ATOM 569 C CA . PRO A 1 83 ? -4.690 16.305 0.845 1.00 94.88 83 PRO A CA 1
ATOM 570 C C . PRO A 1 83 ? -5.201 14.905 0.460 1.00 94.88 83 PRO A C 1
ATOM 572 O O . PRO A 1 83 ? -5.951 14.763 -0.508 1.00 94.88 83 PRO A O 1
ATOM 575 N N . LEU A 1 84 ? -4.841 13.872 1.236 1.00 97.56 84 LEU A N 1
ATOM 576 C CA . LEU A 1 84 ? -5.344 12.515 1.009 1.00 97.56 84 LEU A CA 1
ATOM 577 C C . LEU A 1 84 ? -6.869 12.443 1.185 1.00 97.56 84 LEU A C 1
ATOM 579 O O . LEU A 1 84 ? -7.410 12.673 2.272 1.00 97.56 84 LEU A O 1
ATOM 583 N N . LYS A 1 85 ? -7.566 12.070 0.111 1.00 97.06 85 LYS A N 1
ATOM 584 C CA . LYS A 1 85 ? -9.011 11.810 0.085 1.00 97.06 85 LYS A CA 1
ATOM 585 C C . LYS A 1 85 ? -9.293 10.531 -0.694 1.00 97.06 85 LYS A C 1
ATOM 587 O O . LYS A 1 85 ? -8.680 10.293 -1.727 1.00 97.06 85 LYS A O 1
ATOM 592 N N . ALA A 1 86 ? -10.254 9.740 -0.224 1.00 97.25 86 ALA A N 1
ATOM 593 C CA . ALA A 1 86 ? -10.722 8.543 -0.916 1.00 97.25 86 ALA A CA 1
ATOM 594 C C . ALA A 1 86 ? -12.247 8.584 -1.054 1.00 97.25 86 ALA A C 1
ATOM 596 O O . ALA A 1 86 ? -12.972 8.576 -0.056 1.00 97.25 86 ALA A O 1
ATOM 597 N N . VAL A 1 87 ? -12.729 8.629 -2.294 1.00 97.75 87 VAL A N 1
ATOM 598 C CA . VAL A 1 87 ? -14.158 8.593 -2.631 1.00 97.75 87 VAL A CA 1
ATOM 599 C C . VAL A 1 87 ? -14.479 7.213 -3.186 1.00 97.75 87 VAL A C 1
ATOM 601 O O . VAL A 1 87 ? -13.807 6.747 -4.099 1.00 97.75 87 VAL A O 1
ATOM 604 N N . GLN A 1 88 ? -15.484 6.543 -2.626 1.00 97.62 88 GLN A N 1
ATOM 605 C CA . GLN A 1 88 ? -15.877 5.211 -3.087 1.00 97.62 88 GLN A CA 1
ATOM 606 C C . GLN A 1 88 ? -16.546 5.299 -4.459 1.00 97.62 88 GLN A C 1
ATOM 608 O O . GLN A 1 88 ? -17.358 6.191 -4.701 1.00 97.62 88 GLN A O 1
ATOM 613 N N . VAL A 1 89 ? -16.210 4.360 -5.336 1.00 97.62 89 VAL A N 1
ATOM 614 C CA . VAL A 1 89 ? -16.714 4.278 -6.706 1.00 97.62 89 VAL A CA 1
ATOM 615 C C . VAL A 1 89 ? -17.416 2.939 -6.885 1.00 97.62 89 VAL A C 1
ATOM 617 O O . VAL A 1 89 ? -16.821 1.877 -6.687 1.00 97.62 89 VAL A O 1
ATOM 620 N N . THR A 1 90 ? -18.694 2.993 -7.254 1.00 96.25 90 THR A N 1
ATOM 621 C CA . THR A 1 90 ? -19.487 1.804 -7.570 1.00 96.25 90 THR A CA 1
ATOM 622 C C . THR A 1 90 ? -19.000 1.191 -8.876 1.00 96.25 90 THR A C 1
ATOM 624 O O . THR A 1 90 ? -18.871 1.881 -9.886 1.00 96.25 90 THR A O 1
ATOM 627 N N . LEU A 1 91 ? -18.729 -0.112 -8.849 1.00 94.12 91 LEU A N 1
ATOM 628 C CA . LEU A 1 91 ? -18.338 -0.858 -10.039 1.00 94.12 91 LEU A CA 1
ATOM 629 C C . LEU A 1 91 ? -19.568 -1.193 -10.900 1.00 94.12 91 LEU A C 1
ATOM 631 O O . LEU A 1 91 ? -20.660 -1.364 -10.350 1.00 94.12 91 LEU A O 1
ATOM 635 N N . PRO A 1 92 ? -19.420 -1.310 -12.232 1.00 93.75 92 PRO A N 1
ATOM 636 C CA . PRO A 1 92 ? -20.529 -1.694 -13.095 1.00 93.75 92 PRO A CA 1
ATOM 637 C C . PRO A 1 92 ? -21.057 -3.091 -12.745 1.00 93.75 92 PRO A C 1
ATOM 639 O O . PRO A 1 92 ? -20.294 -4.009 -12.441 1.00 93.75 92 PRO A O 1
ATOM 642 N N . VAL A 1 93 ? -22.378 -3.252 -12.810 1.00 94.44 93 VAL A N 1
ATOM 643 C CA . VAL A 1 93 ? -23.034 -4.548 -12.604 1.00 94.44 93 VAL A CA 1
ATOM 644 C C . VAL A 1 93 ? -22.964 -5.392 -13.877 1.00 94.44 93 VAL A C 1
ATOM 646 O O . VAL A 1 93 ? -22.995 -4.862 -14.984 1.00 94.44 93 VAL A O 1
ATOM 649 N N . GLY A 1 94 ? -22.887 -6.715 -13.724 1.00 94.94 94 GLY A N 1
ATOM 650 C CA . GLY A 1 94 ? -22.870 -7.645 -14.860 1.00 94.94 94 GLY A CA 1
ATOM 651 C C . GLY A 1 94 ? -21.503 -7.838 -15.526 1.00 94.94 94 GLY A C 1
ATOM 652 O O . GLY A 1 94 ? -21.421 -8.527 -16.538 1.00 94.94 94 GLY A O 1
ATOM 653 N N . CYS A 1 95 ? -20.427 -7.285 -14.960 1.00 94.12 95 CYS A N 1
ATOM 654 C CA . CYS A 1 95 ? -19.052 -7.558 -15.378 1.00 94.12 95 CYS A CA 1
ATOM 655 C C . CYS A 1 95 ? -18.157 -7.900 -14.180 1.00 94.12 95 CYS A C 1
ATOM 657 O O . CYS A 1 95 ? -18.488 -7.588 -13.036 1.00 94.12 95 CYS A O 1
ATOM 659 N N . ALA A 1 96 ? -17.001 -8.506 -14.452 1.00 95.38 96 ALA A N 1
ATOM 660 C CA . ALA A 1 96 ? -15.989 -8.814 -13.449 1.00 95.38 96 ALA A CA 1
ATOM 661 C C . ALA A 1 96 ? -14.615 -8.287 -13.879 1.00 95.38 96 ALA A C 1
ATOM 663 O O . ALA A 1 96 ? -14.270 -8.318 -15.060 1.00 95.38 96 ALA A O 1
ATOM 664 N N . PHE A 1 97 ? -13.820 -7.850 -12.902 1.00 95.81 97 PHE A N 1
ATOM 665 C CA . PHE A 1 97 ? -12.393 -7.605 -13.088 1.00 95.81 97 PHE A CA 1
ATOM 666 C C . PHE A 1 97 ? -11.634 -8.898 -12.799 1.00 95.81 97 PHE A C 1
ATOM 668 O O . PHE A 1 97 ? -11.810 -9.494 -11.737 1.00 95.81 97 PHE A O 1
ATOM 675 N N . VAL A 1 98 ? -10.790 -9.322 -13.737 1.00 96.56 98 VAL A N 1
ATOM 676 C CA . VAL A 1 98 ? -9.957 -10.521 -13.601 1.00 96.56 98 VAL A CA 1
ATOM 677 C C . VAL A 1 98 ? -8.494 -10.100 -13.619 1.00 96.56 98 VAL A C 1
ATOM 679 O O . VAL A 1 98 ? -8.067 -9.364 -14.506 1.00 96.56 98 VAL A O 1
ATOM 682 N N . VAL A 1 99 ? -7.733 -10.563 -12.630 1.00 95.44 99 VAL A N 1
ATOM 683 C CA . VAL A 1 99 ? -6.286 -10.344 -12.541 1.00 95.44 99 VAL A CA 1
ATOM 684 C C . VAL A 1 99 ? -5.578 -11.598 -13.042 1.00 95.44 99 VAL A C 1
ATOM 686 O O . VAL A 1 99 ? -5.748 -12.671 -12.467 1.00 95.44 99 VAL A O 1
ATOM 689 N N . THR A 1 100 ? -4.756 -11.452 -14.082 1.00 95.62 100 THR A N 1
ATOM 690 C CA . THR A 1 100 ? -3.957 -12.547 -14.650 1.00 95.62 100 THR A CA 1
ATOM 691 C C . THR A 1 100 ? -2.475 -12.253 -14.456 1.00 95.62 100 THR A C 1
ATOM 693 O O . THR A 1 100 ? -1.963 -11.248 -14.943 1.00 95.62 100 THR A O 1
ATOM 696 N N . HIS A 1 101 ? -1.779 -13.129 -13.734 1.00 93.62 101 HIS A N 1
ATOM 697 C CA . HIS A 1 101 ? -0.353 -12.988 -13.453 1.00 93.62 101 HIS A CA 1
ATOM 698 C C . HIS A 1 101 ? 0.487 -13.364 -14.686 1.00 93.62 101 HIS A C 1
ATOM 700 O O . HIS A 1 101 ? 0.352 -14.469 -15.204 1.00 93.62 101 HIS A O 1
ATOM 706 N N . SER A 1 102 ? 1.390 -12.484 -15.131 1.00 94.56 102 SER A N 1
ATOM 707 C CA . SER A 1 102 ? 2.235 -12.706 -16.325 1.00 94.56 102 SER A CA 1
ATOM 708 C C . SER A 1 102 ? 3.339 -13.757 -16.144 1.00 94.56 102 SER A C 1
ATOM 710 O O . SER A 1 102 ? 3.980 -14.141 -17.114 1.00 94.56 102 SER A O 1
ATOM 712 N N . LEU A 1 103 ? 3.565 -14.197 -14.904 1.00 90.94 103 LEU A N 1
ATOM 713 C CA . LEU A 1 103 ? 4.656 -15.078 -14.446 1.00 90.94 103 LEU A CA 1
ATOM 714 C C . LEU A 1 103 ? 6.042 -14.417 -14.446 1.00 90.94 103 LEU A C 1
ATOM 716 O O . LEU A 1 103 ? 7.020 -15.056 -14.072 1.00 90.94 103 LEU A O 1
ATOM 720 N N . THR A 1 104 ? 6.115 -13.125 -14.766 1.00 91.06 104 THR A N 1
ATOM 721 C CA . THR A 1 104 ? 7.345 -12.335 -14.677 1.00 91.06 104 THR A CA 1
ATOM 722 C C . THR A 1 104 ? 7.361 -11.530 -13.387 1.00 91.06 104 THR A C 1
ATOM 724 O O . THR A 1 104 ? 6.486 -10.694 -13.161 1.00 91.06 104 THR A O 1
ATOM 727 N N . GLU A 1 105 ? 8.385 -11.739 -12.566 1.00 89.56 105 GLU A N 1
ATOM 728 C CA . GLU A 1 105 ? 8.601 -10.955 -11.354 1.00 89.56 105 GLU A CA 1
ATOM 729 C C . GLU A 1 105 ? 9.426 -9.697 -11.642 1.00 89.56 105 GLU A C 1
ATOM 731 O O . GLU A 1 105 ? 10.441 -9.743 -12.338 1.00 89.56 105 GLU A O 1
ATOM 736 N N . LEU A 1 106 ? 9.025 -8.569 -11.051 1.00 87.12 106 LEU A N 1
ATOM 737 C CA . LEU A 1 106 ? 9.816 -7.341 -11.062 1.00 87.12 106 LEU A CA 1
ATOM 738 C C . LEU A 1 106 ? 9.889 -6.732 -9.661 1.00 87.12 106 LEU A C 1
ATOM 740 O O . LEU A 1 106 ? 8.921 -6.160 -9.151 1.00 87.12 106 LEU A O 1
ATOM 744 N N . ASN A 1 107 ? 11.068 -6.808 -9.045 1.00 85.88 107 ASN A N 1
ATOM 745 C CA . ASN A 1 107 ? 11.316 -6.140 -7.775 1.00 85.88 107 ASN A CA 1
ATOM 746 C C . ASN A 1 107 ? 11.635 -4.653 -8.007 1.00 85.88 107 ASN A C 1
ATOM 748 O O . ASN A 1 107 ? 12.716 -4.288 -8.477 1.00 85.88 107 ASN A O 1
ATOM 752 N N . LYS A 1 108 ? 10.683 -3.790 -7.634 1.00 80.69 108 LYS A N 1
ATOM 753 C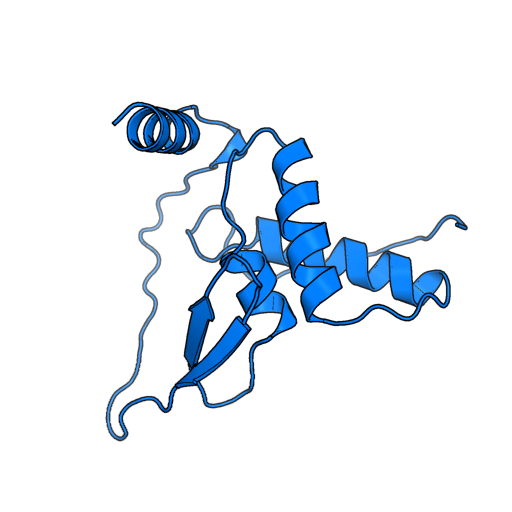 CA . LYS A 1 108 ? 10.783 -2.329 -7.781 1.00 80.69 108 LYS A CA 1
ATOM 754 C C . LYS A 1 108 ? 11.946 -1.723 -6.989 1.00 80.69 108 LYS A C 1
ATOM 756 O O . LYS A 1 108 ? 12.538 -0.761 -7.456 1.00 80.69 108 LYS A O 1
ATOM 761 N N . ALA A 1 109 ? 12.276 -2.272 -5.820 1.00 79.56 109 ALA A N 1
ATOM 762 C CA . ALA A 1 109 ? 13.348 -1.751 -4.970 1.00 79.56 109 ALA A CA 1
ATOM 763 C C . ALA A 1 109 ? 14.745 -2.190 -5.436 1.00 79.56 109 ALA A C 1
ATOM 765 O O . ALA A 1 109 ? 15.737 -1.556 -5.096 1.00 79.56 109 ALA A O 1
ATOM 766 N N . ALA A 1 110 ? 14.829 -3.259 -6.234 1.00 79.38 110 ALA A N 1
ATOM 767 C CA . ALA A 1 110 ? 16.096 -3.802 -6.718 1.00 79.38 110 ALA A CA 1
ATOM 768 C C . ALA A 1 110 ? 16.567 -3.190 -8.049 1.00 79.38 110 ALA A C 1
ATOM 770 O O . ALA A 1 110 ? 17.681 -3.465 -8.487 1.00 79.38 110 ALA A O 1
ATOM 771 N N . THR A 1 111 ? 15.728 -2.397 -8.724 1.00 82.00 111 THR A N 1
ATOM 772 C CA . THR A 1 111 ? 16.025 -1.860 -10.060 1.00 82.00 111 THR A CA 1
ATOM 773 C C . THR A 1 111 ? 15.781 -0.355 -10.130 1.00 82.00 111 THR A C 1
ATOM 775 O O . THR A 1 111 ? 14.892 0.183 -9.476 1.00 82.00 111 THR A O 1
ATOM 778 N N . ALA A 1 112 ? 16.551 0.346 -10.965 1.00 88.00 112 ALA A N 1
ATOM 779 C CA . ALA A 1 112 ? 16.421 1.796 -11.119 1.00 88.00 112 ALA A CA 1
ATOM 780 C C . ALA A 1 112 ? 15.179 2.220 -11.926 1.00 88.00 112 ALA A C 1
ATOM 782 O O . ALA A 1 112 ? 14.774 3.377 -11.847 1.00 88.00 112 ALA A O 1
ATOM 783 N N . HIS A 1 113 ? 14.554 1.297 -12.671 1.00 92.06 113 HIS A N 1
ATOM 784 C CA . HIS A 1 113 ? 13.504 1.595 -13.652 1.00 92.06 113 HIS A CA 1
ATOM 785 C C . HIS A 1 113 ? 12.372 2.465 -13.098 1.00 92.06 113 HIS A C 1
ATOM 787 O O . HIS A 1 113 ? 11.957 3.421 -13.752 1.00 92.06 113 HIS A O 1
ATOM 793 N N . PHE A 1 114 ? 11.891 2.151 -11.892 1.00 91.94 114 PHE A N 1
ATOM 794 C CA . PHE A 1 114 ? 10.810 2.904 -11.261 1.00 91.94 114 PHE A CA 1
ATOM 795 C C . PHE A 1 114 ? 11.243 4.340 -10.935 1.00 91.94 114 PHE A C 1
ATOM 797 O O . PHE A 1 114 ? 10.587 5.299 -11.337 1.00 91.94 114 PHE A O 1
ATOM 804 N N . ASN A 1 115 ? 12.384 4.496 -10.263 1.00 94.25 115 ASN A N 1
ATOM 805 C CA . ASN A 1 115 ? 12.889 5.805 -9.851 1.00 94.25 115 ASN A CA 1
ATOM 806 C C . ASN A 1 115 ? 13.315 6.676 -11.043 1.00 94.25 115 ASN A C 1
ATOM 808 O O . ASN A 1 115 ? 13.167 7.893 -10.970 1.00 94.25 115 ASN A O 1
ATOM 812 N N . THR A 1 116 ? 13.783 6.084 -12.148 1.00 95.81 116 THR A N 1
ATOM 813 C CA . THR A 1 116 ? 14.048 6.820 -13.395 1.00 95.81 116 THR A CA 1
ATOM 814 C C . THR A 1 116 ? 12.788 7.528 -13.887 1.00 95.81 116 THR A C 1
ATOM 816 O O . THR A 1 116 ? 12.838 8.724 -14.153 1.00 95.81 116 THR A O 1
ATOM 819 N N . ARG A 1 117 ? 11.640 6.837 -13.916 1.00 96.12 117 ARG A N 1
ATOM 820 C CA . ARG A 1 117 ? 10.362 7.439 -14.340 1.00 96.12 117 ARG A CA 1
ATOM 821 C C . ARG A 1 117 ? 9.898 8.533 -13.380 1.00 96.12 117 ARG A C 1
ATOM 823 O O . ARG A 1 117 ? 9.394 9.562 -13.814 1.00 96.12 117 ARG A O 1
ATOM 830 N N . VAL A 1 118 ? 10.119 8.353 -12.077 1.00 95.81 118 VAL A N 1
ATOM 831 C CA . VAL A 1 118 ? 9.838 9.402 -11.081 1.00 95.81 118 VAL A CA 1
ATOM 832 C C . VAL A 1 118 ? 10.696 10.645 -11.327 1.00 95.81 118 VAL A C 1
ATOM 834 O O . VAL A 1 118 ? 10.186 11.758 -11.236 1.00 95.81 118 VAL A O 1
ATOM 837 N N . ALA A 1 119 ? 11.984 10.476 -11.636 1.00 95.38 119 ALA A N 1
ATOM 838 C CA . ALA A 1 119 ? 12.885 11.590 -11.915 1.00 95.38 119 ALA A CA 1
ATOM 839 C C . ALA A 1 119 ? 12.493 12.335 -13.197 1.00 95.38 119 ALA A C 1
ATOM 841 O O . ALA A 1 119 ? 12.428 13.559 -13.186 1.00 95.38 119 ALA A O 1
ATOM 842 N N . GLU A 1 120 ? 12.169 11.614 -14.269 1.00 97.25 120 GLU A N 1
ATOM 843 C CA . GLU A 1 120 ? 11.705 12.213 -15.525 1.00 97.25 120 GLU A CA 1
ATOM 844 C C . GLU A 1 120 ? 10.446 13.066 -15.319 1.00 97.25 120 GLU A C 1
ATOM 846 O O . GLU A 1 120 ? 10.426 14.215 -15.747 1.00 97.25 120 GLU A O 1
ATOM 851 N N 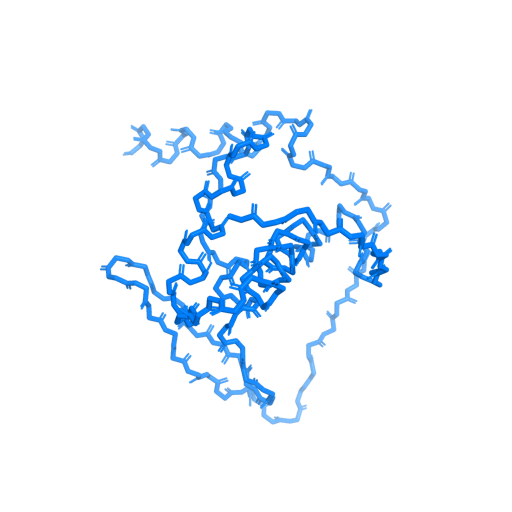. CYS A 1 121 ? 9.438 12.566 -14.592 1.00 96.19 121 CYS A N 1
ATOM 852 C CA . CYS A 1 121 ? 8.218 13.329 -14.292 1.00 96.19 121 CYS A CA 1
ATOM 853 C C . CYS A 1 121 ? 8.436 14.521 -13.345 1.00 96.19 121 CYS A C 1
ATOM 855 O O . CYS A 1 121 ? 7.553 15.361 -13.230 1.00 96.19 121 CYS A O 1
ATOM 857 N N . ARG A 1 122 ? 9.552 14.569 -12.605 1.00 93.19 122 ARG A N 1
ATOM 858 C CA . ARG A 1 122 ? 9.916 15.729 -11.770 1.00 93.19 122 ARG A CA 1
ATOM 859 C C . ARG A 1 122 ? 10.673 16.799 -12.554 1.00 93.19 122 ARG A C 1
ATOM 861 O O . ARG A 1 122 ? 10.700 17.942 -12.113 1.00 93.19 122 ARG A O 1
ATOM 868 N N . LEU A 1 123 ? 11.362 16.403 -13.623 1.00 93.38 123 LEU A N 1
ATOM 869 C CA . LEU A 1 123 ? 12.181 17.289 -14.449 1.00 93.38 123 LEU A CA 1
ATOM 870 C C . LEU A 1 123 ? 11.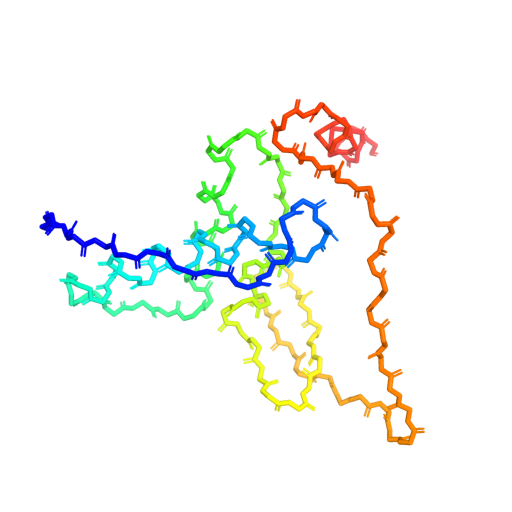399 17.897 -15.618 1.00 93.38 123 LEU A C 1
ATOM 872 O O . LEU A 1 123 ? 11.768 18.981 -16.066 1.00 93.38 123 LEU A O 1
ATOM 876 N N . GLY A 1 124 ? 10.387 17.185 -16.123 1.00 74.88 124 GLY A N 1
ATOM 877 C CA . GLY A 1 124 ? 9.425 17.705 -17.098 1.00 74.88 124 GLY A CA 1
ATOM 878 C C . GLY A 1 124 ? 8.405 18.627 -16.452 1.00 74.88 124 GLY A C 1
ATOM 879 O O . GLY A 1 124 ? 8.066 19.637 -17.105 1.00 74.88 124 GLY A O 1
#